Protein AF-A0A9E6BRX4-F1 (afdb_monomer_lite)

Sequence (146 aa):
MVGRIIAWPIAKVREATYVSRVLNPIHQQIVEQLRERSELQTTAFVGVPQRIVESLALAVAKEKGISPPCLYPGDPTELLFWGPHDDLTGLIFSINLEKRCGIRISHEEFLRWCEMRLSVAQLVEECLKRPREEDVAHGITKCPPR

pLDDT: mean 76.51, std 13.9, range [38.19, 91.38]

Structure (mmCIF, N/CA/C/O backbone):
data_AF-A0A9E6BRX4-F1
#
_entry.id   AF-A0A9E6BRX4-F1
#
loop_
_atom_site.group_PDB
_atom_site.id
_atom_site.type_symbol
_atom_site.label_atom_id
_atom_site.label_alt_id
_atom_site.label_comp_id
_atom_site.label_asym_id
_atom_site.label_entity_id
_atom_site.label_seq_id
_atom_site.pdbx_PDB_ins_code
_atom_site.Cartn_x
_atom_site.Cartn_y
_atom_site.Cartn_z
_atom_site.occupancy
_atom_site.B_iso_or_equiv
_atom_site.auth_seq_id
_atom_site.auth_comp_id
_atom_site.auth_asym_id
_atom_site.auth_atom_id
_atom_site.pdbx_PDB_model_num
ATOM 1 N N . MET A 1 1 ? 3.636 1.475 -44.873 1.00 48.22 1 MET A N 1
ATOM 2 C CA . MET A 1 1 ? 3.165 0.274 -44.137 1.00 48.22 1 MET A CA 1
ATOM 3 C C . MET A 1 1 ? 4.305 -0.574 -43.559 1.00 4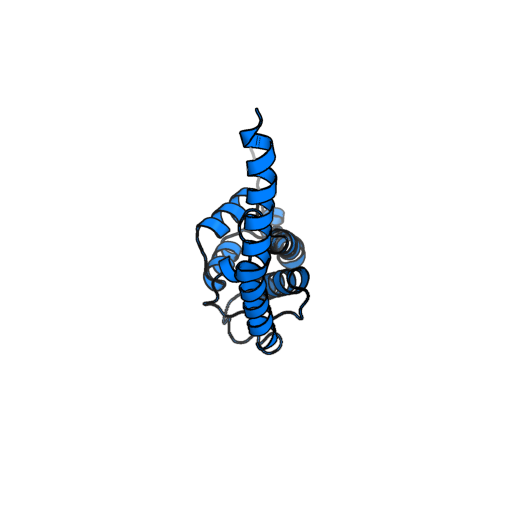8.22 1 MET A C 1
ATOM 5 O O . MET A 1 1 ? 4.180 -1.003 -42.423 1.00 48.22 1 MET A O 1
ATOM 9 N N . VAL A 1 2 ? 5.433 -0.748 -44.262 1.00 51.28 2 VAL A N 1
ATOM 10 C CA . VAL A 1 2 ? 6.565 -1.613 -43.846 1.00 51.28 2 VAL A CA 1
ATOM 11 C C . VAL A 1 2 ? 7.245 -1.188 -42.529 1.00 51.28 2 VAL A C 1
ATOM 13 O O . VAL A 1 2 ? 7.562 -2.033 -41.699 1.00 51.28 2 VAL A O 1
ATOM 16 N N . GLY A 1 3 ? 7.385 0.118 -42.268 1.00 49.84 3 GLY A N 1
ATOM 17 C CA . GLY A 1 3 ? 8.029 0.619 -41.041 1.00 49.84 3 GLY A CA 1
ATOM 18 C C . GLY A 1 3 ? 7.308 0.262 -39.732 1.00 49.84 3 GLY A C 1
ATOM 19 O O . GLY A 1 3 ? 7.952 0.150 -38.695 1.00 49.84 3 GLY A O 1
ATOM 20 N N . ARG A 1 4 ? 5.989 0.012 -39.767 1.00 51.00 4 ARG A N 1
ATOM 21 C CA . ARG A 1 4 ? 5.216 -0.399 -38.578 1.00 51.00 4 ARG A CA 1
ATOM 22 C C . ARG A 1 4 ? 5.429 -1.872 -38.210 1.00 51.00 4 ARG A C 1
ATOM 24 O O . ARG A 1 4 ? 5.362 -2.205 -37.032 1.00 51.00 4 ARG A O 1
ATOM 31 N N . ILE A 1 5 ? 5.732 -2.725 -39.192 1.00 60.31 5 ILE A N 1
ATOM 32 C CA . ILE A 1 5 ? 5.909 -4.175 -38.998 1.00 60.31 5 ILE A CA 1
ATOM 33 C C . ILE A 1 5 ? 7.260 -4.484 -38.338 1.00 60.31 5 ILE A C 1
ATOM 35 O O . ILE A 1 5 ? 7.348 -5.424 -37.562 1.00 60.31 5 ILE A O 1
ATOM 39 N N . ILE A 1 6 ? 8.292 -3.671 -38.590 1.00 60.50 6 ILE A N 1
ATOM 40 C CA . ILE A 1 6 ? 9.630 -3.834 -37.989 1.00 60.50 6 ILE A CA 1
ATOM 41 C C . ILE A 1 6 ? 9.736 -3.085 -36.649 1.00 60.50 6 ILE A C 1
ATOM 43 O O . ILE A 1 6 ? 10.394 -3.551 -35.721 1.00 60.50 6 ILE A O 1
ATOM 47 N N . ALA A 1 7 ? 9.047 -1.949 -36.504 1.00 64.62 7 ALA A N 1
ATOM 48 C CA . ALA A 1 7 ? 9.058 -1.179 -35.260 1.00 64.62 7 ALA A CA 1
ATOM 49 C C . ALA A 1 7 ? 8.396 -1.923 -34.087 1.00 64.62 7 ALA A C 1
ATOM 51 O O . ALA A 1 7 ? 8.890 -1.846 -32.965 1.00 64.62 7 ALA A O 1
ATOM 52 N N . TRP A 1 8 ? 7.312 -2.664 -34.338 1.00 72.12 8 TRP A N 1
ATOM 53 C CA . TRP A 1 8 ? 6.589 -3.413 -33.305 1.00 72.12 8 TRP A CA 1
ATOM 54 C C . TRP A 1 8 ? 7.425 -4.513 -32.613 1.00 72.12 8 TRP A C 1
ATOM 56 O O . TRP A 1 8 ? 7.507 -4.489 -31.384 1.00 72.12 8 TRP A O 1
ATOM 66 N N . PRO A 1 9 ? 8.113 -5.429 -33.326 1.00 74.44 9 PRO A N 1
ATOM 67 C CA . PRO A 1 9 ? 8.955 -6.438 -32.687 1.00 74.44 9 PRO A CA 1
ATOM 68 C C . PRO A 1 9 ? 10.169 -5.824 -31.979 1.00 74.44 9 PRO A C 1
ATOM 70 O O . PRO A 1 9 ? 10.526 -6.277 -30.897 1.00 74.44 9 PRO A O 1
ATOM 73 N N . ILE A 1 10 ? 10.770 -4.751 -32.512 1.00 73.25 10 ILE A N 1
ATOM 74 C CA . ILE A 1 10 ? 11.866 -4.041 -31.827 1.00 73.25 10 ILE A CA 1
ATOM 75 C C . ILE A 1 10 ? 11.370 -3.394 -30.528 1.00 73.25 10 ILE A C 1
ATOM 77 O O . ILE A 1 10 ? 12.046 -3.484 -29.504 1.00 73.25 10 ILE A O 1
ATOM 81 N N . ALA A 1 11 ? 10.191 -2.766 -30.548 1.00 70.81 11 ALA A N 1
ATOM 82 C CA . ALA A 1 11 ? 9.570 -2.211 -29.350 1.00 70.81 11 ALA A CA 1
ATOM 83 C C . ALA A 1 11 ? 9.290 -3.307 -28.312 1.00 70.81 11 ALA A C 1
ATOM 85 O O . ALA A 1 11 ? 9.637 -3.130 -27.149 1.00 70.81 11 ALA A O 1
ATOM 86 N N . LYS A 1 12 ? 8.780 -4.467 -28.743 1.00 79.38 12 LYS A N 1
ATOM 87 C CA . LYS A 1 12 ? 8.539 -5.627 -27.872 1.00 79.38 12 LYS A CA 1
ATOM 88 C C . LYS A 1 12 ? 9.819 -6.200 -27.264 1.00 79.38 12 LYS A C 1
ATOM 90 O O . LYS A 1 12 ? 9.838 -6.512 -26.080 1.00 79.38 12 LYS A O 1
ATOM 95 N N . VAL A 1 13 ? 10.905 -6.299 -28.032 1.00 78.94 13 VAL A N 1
ATOM 96 C CA . VAL A 1 13 ? 12.208 -6.749 -27.510 1.00 78.94 13 VAL A CA 1
ATOM 97 C C . VAL A 1 13 ? 12.785 -5.734 -26.523 1.00 78.94 13 VAL A C 1
ATOM 99 O O . VAL A 1 13 ? 13.314 -6.130 -25.487 1.00 78.94 13 VAL A O 1
ATOM 102 N N . ARG A 1 14 ? 12.669 -4.429 -26.803 1.00 73.44 14 ARG A N 1
ATOM 103 C CA . ARG A 1 14 ? 13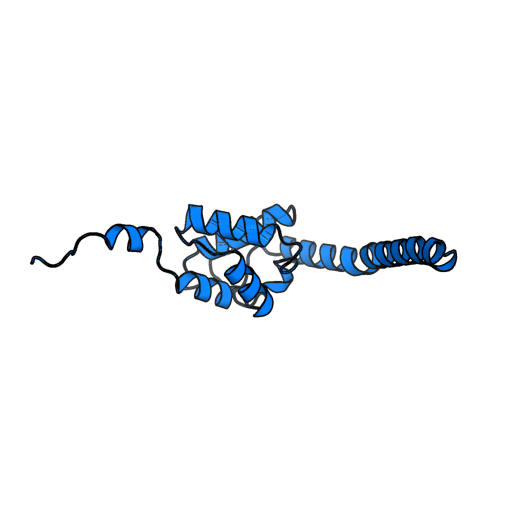.103 -3.368 -25.878 1.00 73.44 14 ARG A CA 1
ATOM 104 C C . ARG A 1 14 ? 12.304 -3.386 -24.581 1.00 73.44 14 ARG A C 1
ATOM 106 O O . ARG A 1 14 ? 12.906 -3.311 -23.518 1.00 73.44 14 ARG A O 1
ATOM 113 N N . GLU A 1 15 ? 10.987 -3.533 -24.677 1.00 74.62 15 GLU A N 1
ATOM 114 C CA . GLU A 1 15 ? 10.079 -3.689 -23.540 1.00 74.62 15 GLU A CA 1
ATOM 115 C C . GLU A 1 15 ? 10.467 -4.914 -22.704 1.00 74.62 15 GLU A C 1
ATOM 117 O O . GLU A 1 15 ? 10.769 -4.773 -21.524 1.00 74.62 15 GLU A O 1
ATOM 122 N N . ALA A 1 16 ? 10.594 -6.092 -23.323 1.00 72.56 16 ALA A N 1
ATOM 123 C CA . ALA A 1 16 ? 11.003 -7.316 -22.636 1.00 72.56 16 ALA A CA 1
ATOM 124 C C . ALA A 1 16 ? 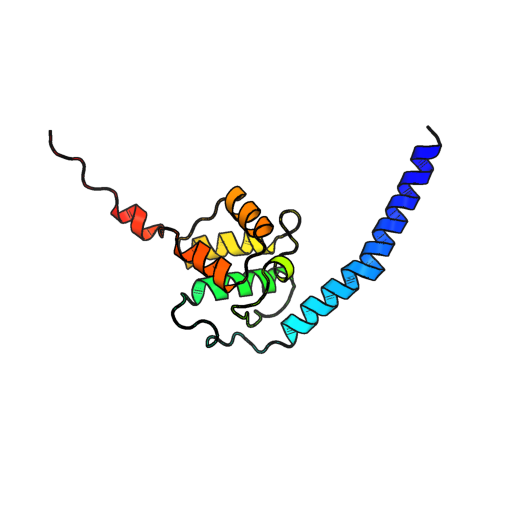12.386 -7.190 -21.974 1.00 72.56 16 ALA A C 1
ATOM 126 O O . ALA A 1 16 ? 12.579 -7.637 -20.847 1.00 72.56 16 ALA A O 1
ATOM 127 N N . THR A 1 17 ? 13.338 -6.536 -22.647 1.00 78.94 17 THR A N 1
ATOM 128 C CA . THR A 1 17 ? 14.682 -6.292 -22.103 1.00 78.94 17 THR A CA 1
ATOM 129 C C . THR A 1 17 ? 14.641 -5.325 -20.921 1.00 78.94 17 THR A C 1
ATOM 131 O O . THR A 1 17 ? 15.355 -5.528 -19.942 1.00 78.94 17 THR A O 1
ATOM 134 N N . TYR A 1 18 ? 13.819 -4.277 -20.990 1.00 73.75 18 TYR A N 1
ATOM 135 C CA . TYR A 1 18 ? 13.634 -3.325 -19.897 1.00 73.75 18 TYR A CA 1
ATOM 136 C C . TYR A 1 18 ? 12.982 -3.997 -18.684 1.00 73.75 18 TYR A C 1
ATOM 138 O O . TYR A 1 18 ? 13.502 -3.889 -17.574 1.00 73.75 18 TYR A O 1
ATOM 146 N N . VAL A 1 19 ? 11.921 -4.778 -18.905 1.00 74.44 19 VAL A N 1
ATOM 147 C CA . VAL A 1 19 ? 11.278 -5.589 -17.863 1.00 74.44 19 VAL A CA 1
ATOM 148 C C . VAL A 1 19 ? 12.306 -6.514 -17.210 1.00 74.44 19 VAL A C 1
ATOM 150 O O . VAL A 1 19 ? 12.479 -6.485 -15.994 1.00 74.44 19 VAL A O 1
ATOM 153 N N . SER A 1 20 ? 13.064 -7.280 -18.001 1.00 79.50 20 SER A N 1
ATOM 154 C CA . SER A 1 20 ? 13.990 -8.271 -17.451 1.00 79.50 20 SER A CA 1
ATOM 155 C C . SER A 1 20 ? 15.209 -7.663 -16.756 1.00 79.50 20 SER A C 1
ATOM 157 O O . SER A 1 20 ? 15.723 -8.258 -15.816 1.00 79.50 20 SER A O 1
ATOM 159 N N . ARG A 1 21 ? 15.728 -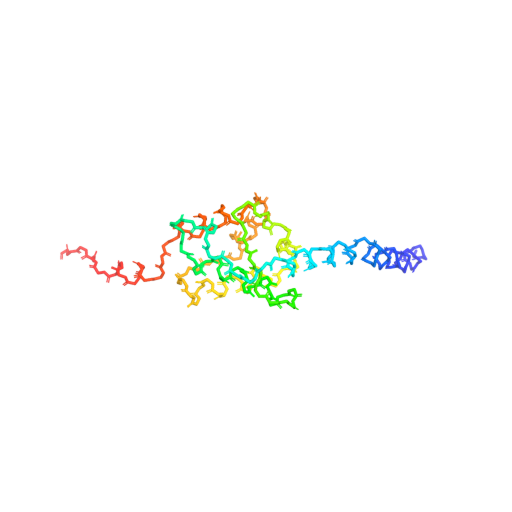6.527 -17.244 1.00 80.12 21 ARG A N 1
ATOM 160 C CA . ARG A 1 21 ? 16.987 -5.937 -16.749 1.00 80.12 21 ARG A CA 1
ATOM 161 C C . ARG A 1 21 ? 16.801 -4.837 -15.716 1.00 80.12 21 ARG A C 1
ATOM 163 O O . ARG A 1 21 ? 17.758 -4.540 -15.012 1.00 80.12 21 ARG A O 1
ATOM 170 N N . VAL A 1 22 ? 15.627 -4.214 -15.655 1.00 80.56 22 VAL A N 1
ATOM 171 C CA . VAL A 1 22 ? 15.368 -3.076 -14.764 1.00 80.56 22 VAL A CA 1
ATOM 172 C C . VAL A 1 22 ? 14.274 -3.423 -13.766 1.00 80.56 22 VAL A C 1
ATOM 174 O O . VAL A 1 22 ? 14.531 -3.413 -12.567 1.00 80.56 22 VAL A O 1
ATOM 177 N N . LEU A 1 23 ? 13.083 -3.794 -14.243 1.00 77.25 23 LEU A N 1
ATOM 178 C CA . LEU A 1 23 ? 11.935 -4.012 -13.357 1.00 77.25 23 LEU A CA 1
ATOM 179 C C . LEU A 1 23 ? 12.076 -5.286 -12.516 1.00 77.25 23 LEU A C 1
ATOM 181 O O . LEU A 1 23 ? 11.860 -5.237 -11.309 1.00 77.25 23 LEU A O 1
AT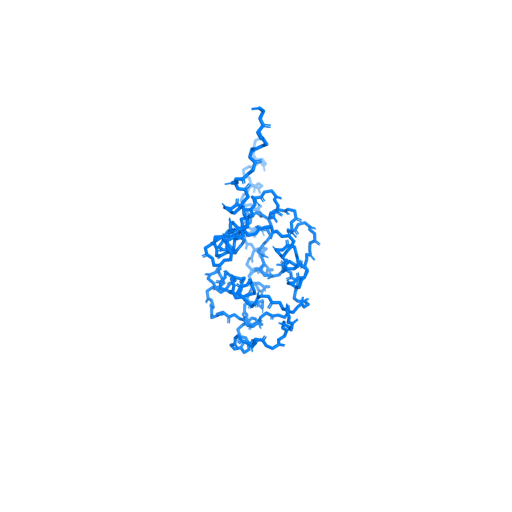OM 185 N N . ASN A 1 24 ? 12.503 -6.403 -13.114 1.00 81.56 24 ASN A N 1
ATOM 186 C CA . ASN A 1 24 ? 12.667 -7.671 -12.396 1.00 81.56 24 ASN A CA 1
ATOM 187 C C . ASN A 1 24 ? 13.692 -7.585 -11.246 1.00 81.56 24 ASN A C 1
ATOM 189 O O . ASN A 1 24 ? 13.372 -8.048 -10.152 1.00 81.56 24 ASN A O 1
ATOM 193 N N . PRO A 1 25 ? 14.887 -6.984 -11.422 1.00 83.56 25 PRO A N 1
ATOM 194 C CA . PRO A 1 25 ? 15.819 -6.794 -10.311 1.00 83.56 25 PRO A CA 1
ATOM 195 C C . PRO A 1 25 ? 15.260 -5.919 -9.189 1.00 83.56 25 PRO A C 1
ATOM 197 O O . PRO A 1 25 ? 15.430 -6.260 -8.023 1.00 83.56 25 PRO A O 1
ATOM 200 N N . ILE A 1 26 ? 14.563 -4.825 -9.521 1.00 81.38 26 ILE A N 1
ATOM 201 C CA . ILE A 1 26 ? 13.936 -3.949 -8.517 1.00 81.38 26 ILE A CA 1
ATOM 202 C C . ILE A 1 26 ? 12.856 -4.717 -7.749 1.00 81.38 26 ILE A C 1
ATOM 204 O O . ILE A 1 26 ? 12.836 -4.686 -6.522 1.00 81.38 26 ILE A O 1
ATOM 208 N N . HIS A 1 27 ? 12.005 -5.467 -8.456 1.00 80.50 27 HIS A N 1
ATOM 209 C CA . HIS A 1 27 ? 11.005 -6.340 -7.844 1.00 80.50 27 HIS A CA 1
ATOM 210 C C . HIS A 1 27 ? 11.650 -7.324 -6.863 1.00 80.50 27 HIS A C 1
ATOM 212 O O . HIS A 1 27 ? 11.212 -7.427 -5.720 1.00 80.50 27 HIS A O 1
ATOM 218 N N . GLN A 1 28 ? 12.711 -8.019 -7.284 1.00 84.44 28 GLN A N 1
ATOM 219 C CA . GLN A 1 28 ? 13.416 -8.971 -6.426 1.00 84.44 28 GLN A CA 1
ATOM 220 C C . GLN A 1 28 ? 14.032 -8.296 -5.200 1.00 84.44 28 GLN A C 1
ATOM 222 O O . GLN A 1 28 ? 13.920 -8.837 -4.107 1.00 84.44 28 GLN A O 1
ATOM 227 N N . GLN A 1 29 ? 14.619 -7.107 -5.353 1.00 84.38 29 GLN A N 1
ATOM 228 C CA . GLN A 1 29 ? 15.164 -6.345 -4.227 1.00 84.38 29 GLN A CA 1
ATOM 229 C C . GLN A 1 29 ? 14.081 -5.948 -3.221 1.00 84.38 29 GLN A C 1
ATOM 231 O O . GLN A 1 29 ? 14.293 -6.104 -2.023 1.00 84.38 29 GLN A O 1
ATOM 236 N N . ILE A 1 30 ? 12.918 -5.481 -3.687 1.00 82.50 30 ILE A N 1
ATOM 237 C CA . ILE A 1 30 ? 11.788 -5.138 -2.811 1.00 82.50 30 ILE A CA 1
ATOM 238 C C . ILE A 1 30 ? 11.303 -6.386 -2.069 1.00 82.50 30 ILE A C 1
ATOM 240 O O . ILE A 1 30 ? 11.119 -6.350 -0.856 1.00 82.50 30 ILE A O 1
ATOM 244 N N . VAL A 1 31 ? 11.119 -7.501 -2.778 1.00 84.00 31 VAL A N 1
ATOM 245 C CA . VAL A 1 31 ? 10.668 -8.760 -2.172 1.00 84.00 31 VAL A CA 1
ATOM 246 C C . VAL A 1 31 ? 11.667 -9.268 -1.135 1.00 84.00 31 VAL A C 1
ATOM 248 O O . VAL A 1 31 ? 11.247 -9.679 -0.057 1.00 84.00 31 VAL A O 1
ATOM 251 N N . GLU A 1 32 ? 12.966 -9.211 -1.420 1.00 86.06 32 GLU A N 1
ATOM 252 C CA . GLU A 1 32 ? 13.995 -9.662 -0.482 1.00 86.06 32 GLU A CA 1
ATOM 253 C C . GLU A 1 32 ? 14.046 -8.768 0.762 1.00 86.06 32 GLU A C 1
ATOM 255 O O . GLU A 1 32 ? 13.978 -9.271 1.880 1.00 86.06 32 GLU A O 1
ATOM 260 N N . GLN A 1 33 ? 14.010 -7.443 0.588 1.00 84.31 33 GLN A N 1
ATOM 261 C CA . GLN A 1 33 ? 13.923 -6.502 1.710 1.00 84.31 33 GLN A CA 1
ATOM 262 C C . GLN A 1 33 ? 12.670 -6.725 2.562 1.00 84.31 33 GLN A C 1
ATOM 264 O O . GLN A 1 33 ? 12.719 -6.566 3.778 1.00 84.31 33 GLN A O 1
ATOM 269 N N . LEU A 1 34 ? 11.537 -7.086 1.952 1.00 83.31 34 LEU A N 1
ATOM 270 C CA . LEU A 1 34 ? 10.315 -7.412 2.687 1.00 83.31 34 LEU A CA 1
ATOM 271 C C . LEU A 1 34 ? 10.410 -8.756 3.419 1.00 83.31 34 LEU A C 1
ATOM 273 O O . LEU A 1 34 ? 9.831 -8.882 4.493 1.00 83.31 34 LEU A O 1
ATOM 277 N N . ARG A 1 35 ? 11.133 -9.742 2.873 1.00 83.44 35 ARG A N 1
ATOM 278 C CA . ARG A 1 35 ? 11.371 -11.048 3.516 1.00 83.44 35 ARG A CA 1
ATOM 279 C C . ARG A 1 35 ? 12.321 -10.966 4.701 1.00 83.44 35 ARG A C 1
ATOM 281 O O . ARG A 1 35 ? 12.145 -11.708 5.659 1.00 83.44 35 ARG A O 1
ATOM 288 N N . GLU A 1 36 ? 13.318 -10.090 4.629 1.00 83.81 36 GLU A N 1
ATOM 289 C CA . GLU A 1 36 ? 14.280 -9.873 5.715 1.00 83.81 36 GLU A CA 1
ATOM 290 C C . GLU A 1 36 ? 13.651 -9.180 6.929 1.00 83.81 36 GLU A C 1
ATOM 292 O O . GLU A 1 36 ? 14.173 -9.265 8.043 1.00 83.81 36 GLU A O 1
ATOM 297 N N . ARG A 1 37 ? 12.511 -8.505 6.742 1.00 77.69 37 ARG A N 1
ATOM 298 C CA . ARG A 1 37 ? 11.743 -7.951 7.856 1.00 77.69 37 ARG A CA 1
ATOM 299 C C . ARG A 1 37 ? 11.170 -9.104 8.674 1.00 77.69 37 ARG A C 1
ATOM 301 O O . ARG A 1 37 ? 10.520 -9.998 8.139 1.00 77.69 37 ARG A O 1
ATOM 308 N N . SER A 1 38 ? 11.410 -9.069 9.982 1.00 65.25 38 SER A N 1
ATOM 309 C CA . SER A 1 38 ? 10.872 -10.047 10.925 1.00 65.25 38 SER A CA 1
ATOM 310 C C . SER A 1 38 ? 9.349 -10.178 10.803 1.00 65.25 38 SER A C 1
ATOM 312 O O . SER A 1 38 ? 8.657 -9.247 10.379 1.00 65.25 38 SER A O 1
ATOM 314 N N . GLU A 1 39 ? 8.821 -11.344 11.188 1.00 63.97 39 GLU A N 1
ATOM 315 C CA . GLU A 1 39 ? 7.377 -11.579 11.231 1.00 63.97 39 GLU A CA 1
ATOM 316 C C . GLU A 1 39 ? 6.677 -10.487 12.054 1.00 63.97 39 GLU A C 1
ATOM 318 O O . GLU A 1 39 ? 7.161 -10.096 13.117 1.00 63.97 39 GLU A O 1
ATOM 323 N N . LEU A 1 40 ? 5.565 -9.987 11.503 1.00 58.44 40 LEU A N 1
ATOM 324 C CA . LEU A 1 40 ? 4.637 -8.970 12.018 1.00 58.44 40 LEU A CA 1
ATOM 325 C C . LEU A 1 40 ? 4.933 -8.484 13.458 1.00 58.44 40 LEU A C 1
ATOM 327 O O . LEU A 1 40 ? 4.340 -8.957 14.427 1.00 58.44 40 LEU A O 1
ATOM 331 N N . GLN A 1 41 ? 5.830 -7.498 13.605 1.00 57.72 41 GLN A N 1
ATOM 332 C CA . GLN A 1 41 ? 6.048 -6.829 14.888 1.00 57.72 41 GLN A CA 1
ATOM 333 C C . GLN A 1 41 ? 5.067 -5.674 15.049 1.00 57.72 41 GLN A C 1
ATOM 335 O O . GLN A 1 41 ? 5.133 -4.626 14.415 1.00 57.72 41 GLN A O 1
ATOM 340 N N . THR A 1 42 ? 4.134 -5.895 15.956 1.00 53.53 42 THR A N 1
ATOM 341 C CA . THR A 1 42 ? 2.961 -5.072 16.230 1.00 53.53 42 THR A CA 1
ATOM 342 C C . THR A 1 42 ? 3.250 -3.703 16.850 1.00 53.53 42 THR A C 1
ATOM 344 O O . THR A 1 42 ? 2.368 -2.856 16.962 1.00 53.53 42 THR A O 1
ATOM 347 N N . THR A 1 43 ? 4.479 -3.487 17.308 1.00 57.09 43 THR A N 1
ATOM 348 C CA . THR A 1 43 ? 4.840 -2.391 18.214 1.00 57.09 43 THR A CA 1
ATOM 349 C C . THR A 1 43 ? 5.049 -1.052 17.511 1.00 57.09 43 THR A C 1
ATOM 351 O O . THR A 1 43 ? 5.083 -0.022 18.181 1.00 57.09 43 THR A O 1
ATOM 354 N N . ALA A 1 44 ? 5.153 -1.031 16.178 1.00 65.00 44 ALA A N 1
ATOM 355 C CA . ALA A 1 44 ? 5.431 0.190 15.421 1.00 65.00 44 ALA A CA 1
ATOM 356 C C . ALA A 1 44 ? 4.223 1.145 15.296 1.00 65.00 44 ALA A C 1
ATOM 358 O O . ALA A 1 44 ? 4.403 2.316 14.974 1.00 65.00 44 ALA A O 1
ATOM 359 N N . PHE A 1 45 ? 3.002 0.674 15.570 1.00 68.00 45 PHE A N 1
ATOM 360 C CA . PHE A 1 45 ? 1.753 1.428 15.406 1.00 68.00 45 PHE A CA 1
ATOM 361 C C . PHE A 1 45 ? 1.031 1.613 16.750 1.00 68.00 45 PHE A C 1
ATOM 363 O O . PHE A 1 45 ? 0.043 0.943 17.050 1.00 68.00 45 PHE A O 1
ATOM 370 N N . VAL A 1 46 ? 1.522 2.529 17.588 1.00 66.38 46 VAL A N 1
ATOM 371 C CA . VAL A 1 46 ? 0.899 2.839 18.887 1.00 66.38 46 VAL A CA 1
ATOM 372 C C . VAL A 1 46 ? -0.407 3.618 18.674 1.00 66.38 46 VAL A C 1
ATOM 374 O O . VAL A 1 46 ? -0.402 4.681 18.064 1.00 66.38 46 VAL A O 1
ATOM 377 N N . GLY A 1 47 ? -1.530 3.102 19.187 1.00 63.03 47 GLY A N 1
ATOM 378 C CA . GLY A 1 47 ? -2.837 3.784 19.142 1.00 63.03 47 GLY A CA 1
ATOM 379 C C . GLY A 1 47 ? -3.621 3.644 17.829 1.00 63.03 47 GLY A C 1
ATOM 380 O O . GLY A 1 47 ? -4.697 4.220 17.693 1.00 63.03 47 GLY A O 1
ATOM 381 N N . VAL A 1 48 ? -3.122 2.855 16.877 1.00 67.19 48 VAL A N 1
ATOM 382 C CA . VAL A 1 48 ? -3.763 2.585 15.582 1.00 67.19 48 VAL A CA 1
ATOM 383 C C . VAL A 1 48 ? -4.454 1.216 15.603 1.00 67.19 48 VAL A C 1
ATOM 385 O O . VAL A 1 48 ? -3.896 0.269 16.162 1.00 67.19 48 VAL A O 1
ATOM 388 N N . PRO A 1 49 ? -5.627 1.037 14.956 1.00 70.56 49 PRO A N 1
ATOM 389 C CA . PRO A 1 49 ? -6.217 -0.284 14.785 1.00 70.56 49 PRO A CA 1
ATOM 390 C C . PRO A 1 49 ? -5.303 -1.188 13.961 1.00 70.56 49 PRO A C 1
ATOM 392 O O . PRO A 1 49 ? -5.241 -1.117 12.733 1.00 70.56 49 PRO A O 1
ATOM 395 N N . GLN A 1 50 ? -4.638 -2.093 14.664 1.00 80.69 50 GLN A N 1
ATOM 396 C CA . GLN A 1 50 ? -3.708 -3.079 14.128 1.00 80.69 50 GLN A CA 1
ATOM 397 C C . GLN A 1 50 ? -4.284 -3.880 12.946 1.00 80.69 50 GLN A C 1
ATOM 399 O O . GLN A 1 50 ? -3.570 -4.204 12.002 1.00 80.69 50 GLN A O 1
ATOM 404 N N . ARG A 1 51 ? -5.603 -4.104 12.938 1.00 85.12 51 ARG A N 1
ATOM 405 C CA . ARG A 1 51 ? -6.323 -4.817 11.871 1.00 85.12 51 ARG A CA 1
ATOM 406 C C . ARG A 1 51 ? -6.188 -4.174 10.485 1.00 85.12 51 ARG A C 1
ATOM 408 O O . ARG A 1 51 ? -6.223 -4.894 9.488 1.00 85.12 51 ARG A O 1
ATOM 415 N N . ILE A 1 52 ? -6.039 -2.848 10.399 1.00 88.62 52 ILE A N 1
ATOM 416 C CA . ILE A 1 52 ? -5.844 -2.143 9.118 1.00 88.62 52 ILE A CA 1
ATOM 417 C C . ILE A 1 52 ? -4.452 -2.469 8.569 1.00 88.62 52 ILE A C 1
ATOM 419 O O . ILE A 1 52 ? -4.321 -2.888 7.421 1.00 88.62 52 ILE A O 1
ATOM 423 N N . VAL A 1 53 ? -3.427 -2.358 9.418 1.00 89.19 53 VAL A N 1
ATOM 424 C CA . VAL A 1 53 ? -2.033 -2.659 9.060 1.00 89.19 53 VAL A CA 1
ATOM 425 C C . VAL A 1 53 ? -1.871 -4.135 8.693 1.00 89.19 53 VAL A C 1
ATOM 427 O O . VAL A 1 53 ? -1.263 -4.455 7.677 1.00 89.19 53 VAL A O 1
ATOM 430 N N . GLU A 1 54 ? -2.487 -5.040 9.453 1.00 89.12 54 GLU A N 1
ATOM 431 C CA . GLU A 1 54 ? -2.520 -6.472 9.134 1.00 89.12 54 GLU A CA 1
ATOM 432 C C . GLU A 1 54 ? -3.201 -6.754 7.793 1.00 89.12 54 GLU A C 1
ATOM 434 O O . GLU A 1 54 ? -2.732 -7.591 7.023 1.00 89.12 54 GLU A O 1
ATOM 439 N N . SER A 1 55 ? -4.300 -6.057 7.491 1.00 90.31 55 SER A N 1
ATOM 440 C CA . SER A 1 55 ? -5.007 -6.211 6.215 1.00 90.31 55 SER A CA 1
ATOM 441 C C . SER A 1 55 ? -4.125 -5.817 5.032 1.00 90.31 55 SER A C 1
ATOM 443 O O . SER A 1 55 ? -4.170 -6.492 4.000 1.00 90.31 55 SER A O 1
ATOM 445 N N . LEU A 1 56 ? -3.307 -4.772 5.197 1.00 89.94 56 LEU A N 1
ATOM 446 C CA . LEU A 1 56 ? -2.329 -4.334 4.203 1.00 89.94 56 LEU A CA 1
ATOM 447 C C . LEU A 1 56 ? -1.169 -5.327 4.080 1.00 89.94 56 LEU A C 1
ATOM 449 O O . LEU A 1 56 ? -0.857 -5.760 2.975 1.00 89.94 56 LEU A O 1
ATOM 453 N N . ALA A 1 57 ? -0.581 -5.756 5.200 1.00 89.81 57 ALA A N 1
ATOM 454 C CA . ALA A 1 57 ? 0.509 -6.732 5.212 1.00 89.81 57 ALA A CA 1
ATOM 455 C C . ALA A 1 57 ? 0.100 -8.055 4.543 1.00 89.81 57 ALA A C 1
ATOM 457 O O . ALA A 1 57 ? 0.862 -8.623 3.764 1.00 89.81 57 ALA A O 1
ATOM 458 N N . LEU A 1 58 ? -1.130 -8.519 4.784 1.00 90.00 58 LEU A N 1
ATOM 459 C CA . LEU A 1 58 ? -1.686 -9.708 4.135 1.00 90.00 58 LEU A CA 1
ATOM 460 C C . LEU A 1 58 ? -1.907 -9.520 2.635 1.00 90.00 58 LEU A C 1
ATOM 462 O O . LEU A 1 58 ? -1.714 -10.467 1.872 1.00 90.00 58 LEU A O 1
ATOM 466 N N . ALA A 1 59 ? -2.328 -8.329 2.210 1.00 90.00 59 ALA A N 1
ATOM 467 C CA . ALA A 1 59 ? -2.492 -8.022 0.797 1.00 90.00 59 ALA A CA 1
ATOM 468 C C . ALA A 1 59 ? -1.141 -8.056 0.069 1.00 90.00 59 ALA A C 1
ATOM 470 O O . ALA A 1 59 ? -1.006 -8.779 -0.919 1.00 90.00 59 ALA A O 1
ATOM 471 N N . VAL A 1 60 ? -0.134 -7.381 0.637 1.00 89.00 60 VAL A N 1
ATOM 472 C CA . VAL A 1 60 ? 1.243 -7.367 0.123 1.00 89.00 60 VAL A CA 1
ATOM 473 C C . VAL A 1 60 ? 1.797 -8.787 0.059 1.00 89.00 60 VAL A C 1
ATOM 475 O O . VAL A 1 60 ? 2.271 -9.220 -0.984 1.00 89.00 60 VAL A O 1
ATOM 478 N N . ALA A 1 61 ? 1.683 -9.558 1.141 1.00 88.44 61 ALA A N 1
ATOM 479 C CA . ALA A 1 61 ? 2.149 -10.942 1.178 1.00 88.44 61 ALA A CA 1
ATOM 480 C C . ALA A 1 61 ? 1.523 -11.820 0.095 1.00 88.44 61 ALA A C 1
ATOM 482 O O . ALA A 1 61 ? 2.226 -12.566 -0.588 1.00 88.44 61 ALA A O 1
ATOM 483 N N . LYS A 1 62 ? 0.203 -11.713 -0.082 1.00 88.38 62 LYS A N 1
ATOM 484 C CA . LYS A 1 62 ? -0.530 -12.524 -1.052 1.00 88.38 62 LYS A CA 1
ATOM 485 C C . LYS A 1 62 ? -0.105 -12.223 -2.483 1.00 88.38 62 LYS A C 1
ATOM 487 O O . LYS A 1 62 ? 0.044 -13.151 -3.270 1.00 88.38 62 LYS A O 1
ATOM 492 N N . GLU A 1 63 ? 0.075 -10.954 -2.820 1.00 86.56 63 GLU A N 1
ATOM 493 C CA . GLU A 1 63 ? 0.506 -10.575 -4.160 1.00 86.56 63 GLU A CA 1
ATOM 494 C C . GLU A 1 63 ? 1.981 -10.907 -4.406 1.00 86.56 63 GLU A C 1
ATOM 496 O O . GLU A 1 63 ? 2.333 -11.449 -5.450 1.00 86.56 63 GLU A O 1
ATOM 501 N N . LYS A 1 64 ? 2.849 -10.604 -3.438 1.00 84.38 64 LYS A N 1
ATOM 502 C CA . LYS A 1 64 ? 4.300 -10.782 -3.563 1.00 84.38 64 LYS A CA 1
ATOM 503 C C . LYS A 1 64 ? 4.748 -12.237 -3.337 1.00 84.38 64 LYS A C 1
ATOM 505 O O . LYS A 1 64 ? 5.921 -12.547 -3.529 1.00 84.38 64 LYS A O 1
ATOM 510 N N . GLY A 1 65 ? 3.844 -13.133 -2.929 1.00 84.75 65 GLY A N 1
ATOM 511 C CA . GLY A 1 65 ? 4.139 -14.549 -2.682 1.00 84.75 65 GLY A CA 1
ATOM 512 C C . GLY A 1 65 ? 5.080 -14.774 -1.495 1.00 84.75 65 GLY A C 1
ATOM 513 O O . GLY A 1 65 ? 5.983 -15.609 -1.569 1.00 84.75 65 GLY A O 1
ATOM 514 N N . ILE A 1 66 ? 4.905 -14.000 -0.421 1.00 86.06 66 ILE A N 1
ATOM 515 C CA . ILE A 1 66 ? 5.741 -14.040 0.789 1.00 86.06 66 ILE A CA 1
ATOM 516 C C . ILE A 1 66 ? 4.890 -14.161 2.055 1.00 86.06 66 ILE A C 1
ATOM 518 O O . ILE A 1 66 ? 3.672 -13.998 2.010 1.00 86.06 66 ILE A O 1
ATOM 522 N N . SER A 1 67 ? 5.526 -14.435 3.195 1.00 86.94 67 SER A N 1
ATOM 523 C CA . SER A 1 67 ? 4.876 -14.311 4.504 1.00 86.94 67 SER A CA 1
ATOM 524 C C . SER A 1 67 ? 4.526 -12.844 4.801 1.00 86.94 67 SER A C 1
ATOM 526 O O . SER A 1 67 ? 5.256 -11.963 4.348 1.00 86.94 67 SER A O 1
ATOM 528 N N . PRO A 1 68 ? 3.445 -12.558 5.557 1.00 87.94 68 PRO A N 1
ATOM 529 C CA . PRO A 1 68 ? 3.069 -11.198 5.961 1.00 87.94 68 PRO A CA 1
ATOM 530 C C . PRO A 1 68 ? 4.244 -10.422 6.570 1.00 87.94 68 PRO A C 1
ATOM 532 O O . PRO A 1 68 ? 4.677 -10.763 7.675 1.00 87.94 68 PRO A O 1
ATOM 535 N N . PRO A 1 69 ? 4.768 -9.395 5.872 1.00 86.31 69 PRO A N 1
ATOM 536 C CA . PRO A 1 69 ? 5.922 -8.657 6.357 1.00 86.31 69 PRO A CA 1
ATOM 537 C C 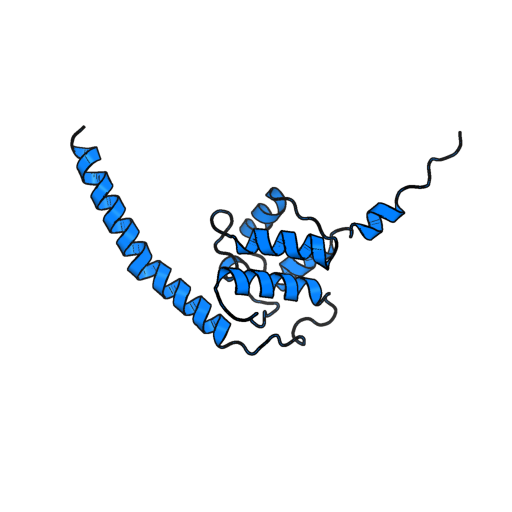. PRO A 1 69 ? 5.511 -7.696 7.474 1.00 86.31 69 PRO A C 1
ATOM 539 O O . PRO A 1 69 ? 4.376 -7.212 7.522 1.00 86.31 69 PRO A O 1
ATOM 542 N N . CYS A 1 70 ? 6.458 -7.358 8.348 1.00 86.25 70 CYS A N 1
ATOM 543 C CA . CYS A 1 70 ? 6.299 -6.211 9.230 1.00 86.25 70 CYS A CA 1
ATOM 544 C C . CYS A 1 70 ? 6.314 -4.915 8.399 1.00 86.25 70 CYS A C 1
ATOM 546 O O . CYS A 1 70 ? 7.262 -4.641 7.657 1.00 86.25 70 CYS A O 1
ATOM 548 N N . LEU A 1 71 ? 5.252 -4.118 8.517 1.00 87.00 71 LEU A N 1
ATOM 549 C CA . LEU A 1 71 ? 5.163 -2.794 7.903 1.00 87.00 71 LEU A CA 1
ATOM 550 C C . LEU A 1 71 ? 5.510 -1.730 8.942 1.00 87.00 71 LEU A C 1
ATOM 552 O O . LEU A 1 71 ? 5.142 -1.855 10.110 1.00 87.00 71 LEU A O 1
ATOM 556 N N . TYR A 1 72 ? 6.190 -0.675 8.512 1.00 86.50 72 TYR A N 1
ATOM 557 C CA . TYR A 1 72 ? 6.552 0.469 9.338 1.00 86.50 72 TYR A CA 1
ATOM 558 C C . TYR A 1 72 ? 5.708 1.697 8.965 1.00 86.50 72 TYR A C 1
ATOM 560 O O . TYR A 1 72 ? 5.374 1.882 7.795 1.00 86.50 72 TYR A O 1
ATOM 568 N N . PRO A 1 73 ? 5.404 2.595 9.922 1.00 87.62 73 PRO A N 1
ATOM 569 C CA . PRO A 1 73 ? 4.631 3.818 9.678 1.00 87.62 73 PRO A CA 1
ATOM 570 C C . PRO A 1 73 ? 5.143 4.681 8.517 1.00 87.62 73 PRO A C 1
ATOM 572 O O . PRO A 1 73 ? 4.348 5.288 7.799 1.00 87.62 73 PRO A O 1
ATOM 575 N N . GLY A 1 74 ? 6.465 4.735 8.339 1.00 87.12 74 GLY A N 1
ATOM 576 C CA . GLY A 1 74 ? 7.129 5.522 7.302 1.00 87.12 74 GLY A CA 1
ATOM 577 C C . GLY A 1 74 ? 7.278 4.820 5.953 1.00 87.12 74 GLY A C 1
ATOM 578 O O . GLY A 1 74 ? 7.807 5.439 5.034 1.00 87.12 74 GLY A O 1
ATOM 579 N N . ASP A 1 75 ? 6.848 3.561 5.815 1.00 87.00 75 ASP A N 1
ATOM 580 C CA . ASP A 1 75 ? 6.962 2.860 4.537 1.00 87.00 75 ASP A CA 1
ATOM 581 C C . ASP A 1 75 ? 6.130 3.580 3.462 1.00 87.00 75 ASP A C 1
ATOM 583 O O . ASP A 1 75 ? 4.954 3.883 3.699 1.00 87.00 75 ASP A O 1
ATOM 587 N N . PRO A 1 76 ? 6.703 3.852 2.279 1.00 87.25 76 PRO A N 1
ATOM 588 C CA . PRO A 1 76 ? 5.971 4.447 1.173 1.00 87.25 76 PRO A CA 1
ATOM 589 C C . PRO A 1 76 ? 5.039 3.407 0.545 1.00 87.25 76 PRO A C 1
ATOM 591 O O . PRO A 1 76 ? 5.466 2.335 0.110 1.00 87.25 76 PRO A O 1
ATOM 594 N N . THR A 1 77 ? 3.752 3.732 0.458 1.00 86.19 77 THR A N 1
ATOM 595 C CA . THR A 1 77 ? 2.748 2.806 -0.085 1.00 86.19 77 THR A CA 1
ATOM 596 C C . THR A 1 77 ? 2.966 2.493 -1.564 1.00 86.19 77 THR A C 1
ATOM 598 O O . THR A 1 77 ? 2.686 1.380 -1.991 1.00 86.19 77 THR A O 1
ATOM 601 N N . GLU A 1 78 ? 3.555 3.413 -2.330 1.00 80.12 78 GLU A N 1
ATOM 602 C CA . GLU A 1 78 ? 3.910 3.220 -3.746 1.00 80.12 78 GLU A CA 1
ATOM 603 C C . GLU A 1 78 ? 4.964 2.129 -4.000 1.00 80.12 78 GLU A C 1
ATOM 605 O O . GLU A 1 78 ? 5.133 1.714 -5.140 1.00 80.12 78 GLU A O 1
ATOM 610 N N . LEU A 1 79 ? 5.682 1.671 -2.967 1.00 78.12 79 LEU A N 1
ATOM 611 C CA . LEU A 1 79 ? 6.594 0.523 -3.071 1.00 78.12 79 LEU A CA 1
ATOM 612 C C . LEU A 1 79 ? 5.938 -0.790 -2.623 1.00 78.12 79 LEU A C 1
ATOM 614 O O . LEU A 1 79 ? 6.444 -1.874 -2.915 1.00 78.12 79 LEU A O 1
ATOM 618 N N . LEU A 1 80 ? 4.821 -0.701 -1.898 1.00 81.62 80 LEU A N 1
ATOM 619 C CA . LEU A 1 80 ? 4.024 -1.849 -1.466 1.00 81.62 80 LEU A CA 1
ATOM 620 C C . LEU A 1 80 ? 2.997 -2.227 -2.540 1.00 81.62 80 LEU A C 1
ATOM 622 O O . LEU A 1 80 ? 2.807 -3.412 -2.822 1.00 81.62 80 LEU A O 1
ATOM 626 N N . PHE A 1 81 ? 2.401 -1.213 -3.162 1.00 80.00 81 PHE A N 1
ATOM 627 C CA . PHE A 1 81 ? 1.523 -1.303 -4.321 1.00 80.00 81 PHE A CA 1
ATOM 628 C C . PHE A 1 81 ? 2.346 -1.256 -5.614 1.00 80.00 81 PHE A C 1
ATOM 630 O O . PHE A 1 81 ? 3.314 -0.509 -5.697 1.00 80.00 81 PHE A O 1
ATOM 637 N N . TRP A 1 82 ? 1.952 -1.981 -6.662 1.00 68.88 82 TRP A N 1
ATOM 638 C CA . TRP A 1 82 ? 2.570 -1.820 -7.994 1.00 68.88 82 TRP A CA 1
ATOM 639 C C . TRP A 1 82 ? 2.101 -0.559 -8.741 1.00 68.88 82 TRP A C 1
ATOM 641 O O . TRP A 1 82 ? 2.555 -0.283 -9.852 1.00 68.88 82 TRP A O 1
ATOM 651 N N . GLY A 1 83 ? 1.214 0.229 -8.127 1.00 64.44 83 GLY A N 1
ATOM 652 C CA . GLY A 1 83 ? 0.636 1.450 -8.683 1.00 64.44 83 GLY A CA 1
ATOM 653 C C . GLY A 1 83 ? -0.829 1.282 -9.113 1.00 64.44 83 GLY A C 1
ATOM 654 O O . GLY A 1 83 ? -1.372 0.185 -9.096 1.00 64.44 83 GLY A O 1
ATOM 655 N N . PRO A 1 84 ? -1.502 2.363 -9.536 1.00 58.50 84 PRO A N 1
ATOM 656 C CA . PRO A 1 84 ? -2.959 2.391 -9.725 1.00 58.50 84 PRO A CA 1
ATOM 657 C C . PRO A 1 84 ? -3.507 1.431 -10.798 1.00 58.50 84 PRO A C 1
ATOM 659 O O . PRO A 1 84 ? -4.716 1.218 -10.870 1.00 58.50 84 PRO A O 1
ATOM 662 N N . HIS A 1 85 ? -2.646 0.875 -11.653 1.00 57.41 85 HIS A N 1
ATOM 663 C CA . HIS A 1 85 ? -3.049 0.134 -12.851 1.00 57.41 85 HIS A CA 1
ATOM 664 C C . HIS A 1 85 ? -2.630 -1.341 -12.870 1.00 57.41 85 HIS A C 1
ATOM 666 O O . HIS A 1 85 ? -3.040 -2.042 -13.791 1.00 57.41 85 HIS A O 1
ATOM 672 N N . ASP A 1 86 ? -1.856 -1.816 -11.889 1.00 62.28 86 ASP A N 1
ATOM 673 C CA . ASP A 1 86 ? -1.314 -3.189 -11.892 1.00 62.28 86 ASP A CA 1
ATOM 674 C C . ASP A 1 86 ? -1.350 -3.858 -10.507 1.00 62.28 86 ASP A C 1
ATOM 676 O O . ASP A 1 86 ? -0.585 -4.772 -10.211 1.00 62.28 86 ASP A O 1
ATOM 680 N N . ASP A 1 87 ? -2.223 -3.374 -9.619 1.00 63.84 87 ASP A N 1
ATOM 681 C CA . ASP A 1 87 ? -2.129 -3.685 -8.196 1.00 63.84 87 ASP A CA 1
ATOM 682 C C . ASP A 1 87 ? -3.280 -4.569 -7.705 1.00 63.84 87 ASP A C 1
ATOM 684 O O . ASP A 1 87 ? -4.372 -4.118 -7.343 1.00 63.84 87 ASP A O 1
ATOM 688 N N . LEU A 1 88 ? -3.004 -5.876 -7.667 1.00 79.31 88 LEU A N 1
ATOM 689 C CA . LEU A 1 88 ? -3.833 -6.840 -6.949 1.00 79.31 88 LEU A CA 1
ATOM 690 C C . LEU A 1 88 ? -3.798 -6.551 -5.445 1.00 79.31 88 LEU A C 1
ATOM 692 O O . LEU A 1 88 ? -4.794 -6.817 -4.766 1.00 79.31 88 LEU A O 1
ATOM 696 N N . THR A 1 89 ? -2.698 -5.988 -4.923 1.00 84.81 89 THR A N 1
ATOM 697 C CA . THR A 1 89 ? -2.591 -5.615 -3.505 1.00 84.81 89 THR A CA 1
ATOM 698 C C . THR A 1 89 ? -3.698 -4.648 -3.098 1.00 84.81 89 THR A C 1
ATOM 700 O O . THR A 1 89 ? -4.399 -4.937 -2.131 1.00 84.81 89 THR A O 1
ATOM 703 N N . GLY A 1 90 ? -3.932 -3.566 -3.841 1.00 82.31 90 GLY A N 1
ATOM 704 C CA . GLY A 1 90 ? -5.017 -2.619 -3.588 1.00 82.31 90 GLY A CA 1
ATOM 705 C C . GLY A 1 90 ? -6.391 -3.268 -3.478 1.00 82.31 90 GLY A C 1
ATOM 706 O O . GLY A 1 90 ? -7.103 -3.075 -2.493 1.00 82.31 90 GLY A O 1
ATOM 707 N N . LEU A 1 91 ? -6.736 -4.126 -4.442 1.00 84.38 91 LEU A N 1
ATOM 708 C CA . LEU A 1 91 ? -8.002 -4.861 -4.436 1.00 84.38 91 LEU A CA 1
ATOM 709 C C . LEU A 1 91 ? -8.116 -5.806 -3.229 1.00 84.38 91 LEU A C 1
ATOM 711 O O . LEU A 1 91 ? -9.145 -5.835 -2.550 1.00 84.38 91 LEU A O 1
ATOM 715 N N . ILE A 1 92 ? -7.069 -6.588 -2.951 1.00 88.88 92 ILE A N 1
ATOM 716 C CA . ILE A 1 92 ? -7.042 -7.513 -1.810 1.00 88.88 92 ILE A CA 1
ATOM 717 C C . ILE A 1 92 ? -7.158 -6.730 -0.498 1.00 88.88 92 ILE A C 1
ATOM 719 O O . ILE A 1 92 ? -7.872 -7.157 0.411 1.00 88.88 92 ILE A O 1
ATOM 723 N N . PHE A 1 93 ? -6.493 -5.579 -0.410 1.00 89.75 93 PHE A N 1
ATOM 724 C CA . PHE A 1 93 ? -6.542 -4.692 0.740 1.00 89.75 93 PHE A CA 1
ATOM 725 C C . PHE A 1 93 ? -7.952 -4.142 0.966 1.00 89.75 93 PHE A C 1
ATOM 727 O O . PHE A 1 93 ? -8.466 -4.286 2.073 1.00 89.75 93 PHE A O 1
ATOM 734 N N . SER A 1 94 ? -8.621 -3.615 -0.067 1.00 88.06 94 SER A N 1
ATOM 735 C CA . SER A 1 94 ? -10.005 -3.130 0.035 1.00 88.06 94 SER A CA 1
ATOM 736 C C . SER A 1 94 ? -10.971 -4.227 0.491 1.00 88.06 94 SER A C 1
ATOM 738 O O . SER A 1 94 ? -11.772 -4.001 1.395 1.00 88.06 94 SER A O 1
ATOM 740 N N . ILE A 1 95 ? -10.850 -5.440 -0.061 1.00 88.38 95 ILE A N 1
ATOM 741 C CA . ILE A 1 95 ? -11.671 -6.592 0.349 1.00 88.38 95 ILE A CA 1
ATOM 742 C C . ILE A 1 95 ? -11.401 -6.972 1.811 1.00 88.38 95 ILE A C 1
ATOM 744 O O . ILE A 1 95 ? -12.327 -7.297 2.556 1.00 88.38 95 ILE A O 1
ATOM 748 N N . ASN A 1 96 ? -10.134 -6.972 2.233 1.00 89.62 96 ASN A N 1
ATOM 749 C CA . ASN A 1 96 ? -9.771 -7.280 3.613 1.00 89.62 96 ASN A CA 1
ATOM 750 C C . ASN A 1 96 ? -10.290 -6.209 4.580 1.00 89.62 96 ASN A C 1
ATOM 752 O O . ASN A 1 96 ? -10.775 -6.567 5.651 1.00 89.62 96 ASN A O 1
ATOM 756 N N . LEU A 1 97 ? -10.233 -4.930 4.204 1.00 89.56 97 LEU A N 1
ATOM 757 C CA . LEU A 1 97 ? -10.749 -3.827 5.011 1.00 89.56 97 LEU A CA 1
ATOM 758 C C . LEU A 1 97 ? -12.261 -3.884 5.194 1.00 89.56 97 LEU A C 1
ATOM 760 O O . LEU A 1 97 ? -12.735 -3.731 6.319 1.00 89.56 97 LEU A O 1
ATOM 764 N N . GLU A 1 98 ? -13.011 -4.172 4.135 1.00 89.75 98 GLU A N 1
ATOM 765 C CA . GLU A 1 98 ? -14.460 -4.340 4.229 1.00 89.75 98 GLU A CA 1
ATOM 766 C C . GLU A 1 98 ? -14.790 -5.513 5.165 1.00 89.75 98 GLU A C 1
ATOM 768 O O . GLU A 1 98 ? -15.498 -5.349 6.155 1.00 89.75 98 GLU A O 1
ATOM 773 N N . LYS A 1 99 ? -14.160 -6.678 4.955 1.00 87.19 99 LYS A N 1
ATOM 774 C CA . LYS A 1 99 ? -14.435 -7.893 5.742 1.00 87.19 99 LYS A CA 1
ATOM 775 C C . LYS A 1 99 ? -13.992 -7.829 7.203 1.00 87.19 99 LYS A C 1
ATOM 777 O O . LYS A 1 99 ? -14.604 -8.480 8.044 1.00 87.19 99 LYS A O 1
ATOM 782 N N . ARG A 1 100 ? -12.879 -7.155 7.507 1.00 87.38 100 ARG A N 1
ATOM 783 C CA . ARG A 1 100 ? -12.244 -7.189 8.842 1.00 87.38 100 ARG A CA 1
ATOM 784 C C . ARG A 1 100 ? -12.490 -5.932 9.665 1.00 87.38 100 ARG A C 1
ATOM 786 O O . ARG A 1 100 ? -12.385 -5.990 10.893 1.00 87.38 100 ARG A O 1
ATOM 793 N N . CYS A 1 101 ? -12.766 -4.818 8.993 1.00 85.06 101 CYS A N 1
ATOM 794 C CA . CYS A 1 101 ? -12.895 -3.503 9.609 1.00 85.06 101 CYS A CA 1
ATOM 795 C C . CYS A 1 101 ? -14.235 -2.820 9.296 1.00 85.06 101 CYS A C 1
ATOM 797 O O . CYS A 1 101 ? -14.496 -1.775 9.888 1.00 85.06 101 CYS A O 1
ATOM 799 N N . GLY A 1 102 ? -15.063 -3.359 8.389 1.00 85.38 102 GLY A N 1
ATOM 800 C CA . GLY A 1 102 ? -16.302 -2.705 7.950 1.00 85.38 102 GLY A CA 1
ATOM 801 C C . GLY A 1 102 ? -16.046 -1.375 7.238 1.00 85.38 102 GLY A C 1
ATOM 802 O O . GLY A 1 102 ? -16.894 -0.487 7.273 1.00 85.38 102 GLY A O 1
ATOM 803 N N . ILE A 1 103 ? -14.846 -1.199 6.668 1.00 87.38 103 ILE A N 1
ATOM 804 C CA . ILE A 1 103 ? -14.439 0.017 5.957 1.00 87.38 103 ILE A CA 1
ATOM 805 C C . ILE A 1 103 ? -14.486 -0.284 4.468 1.00 87.38 103 ILE A C 1
ATOM 807 O O . ILE A 1 103 ? -13.682 -1.065 3.957 1.00 87.38 103 ILE A O 1
ATOM 811 N N . ARG A 1 104 ? -15.409 0.369 3.767 1.00 89.31 104 ARG A N 1
ATOM 812 C CA . ARG A 1 104 ? -15.530 0.263 2.317 1.00 89.31 104 ARG A CA 1
ATOM 813 C C . ARG A 1 104 ? -14.796 1.414 1.642 1.00 89.31 104 ARG A C 1
ATOM 815 O O . ARG A 1 104 ? -14.987 2.572 2.004 1.00 89.31 104 ARG A O 1
ATOM 822 N N . ILE A 1 105 ? -13.974 1.083 0.651 1.00 84.19 105 ILE A N 1
ATOM 823 C CA . ILE A 1 105 ? -13.230 2.052 -0.160 1.00 84.19 105 ILE A CA 1
ATOM 824 C C . ILE A 1 105 ? -13.680 1.893 -1.605 1.00 84.19 105 ILE A C 1
ATOM 826 O O . ILE A 1 105 ? -13.710 0.776 -2.127 1.00 84.19 105 ILE A O 1
ATOM 830 N N . SER A 1 106 ? -14.054 2.994 -2.251 1.00 83.94 106 SER A N 1
ATOM 831 C CA . SER A 1 106 ? -14.353 2.975 -3.682 1.00 83.94 106 SER A CA 1
ATOM 832 C C . SER A 1 106 ? -13.071 2.888 -4.514 1.00 83.94 106 SER A C 1
ATOM 834 O O . SER A 1 106 ? -11.988 3.281 -4.081 1.00 83.94 106 SER A O 1
ATOM 836 N N . HIS A 1 107 ? -13.191 2.397 -5.747 1.00 80.25 107 HIS A N 1
ATOM 837 C CA . HIS A 1 107 ? -12.050 2.320 -6.659 1.00 80.25 107 HIS A CA 1
ATOM 838 C C . HIS A 1 107 ? -11.423 3.700 -6.931 1.00 80.25 107 HIS A C 1
ATOM 840 O O . HIS A 1 107 ? -10.204 3.830 -6.917 1.00 80.25 107 HIS A O 1
ATOM 846 N N . GLU A 1 108 ? -12.241 4.743 -7.101 1.00 83.81 108 GLU A N 1
ATOM 847 C CA . GLU A 1 108 ? -11.771 6.121 -7.318 1.00 83.81 108 GLU A CA 1
ATOM 848 C C . GLU A 1 108 ? -10.961 6.663 -6.133 1.00 83.81 108 GLU A C 1
ATOM 850 O O . GLU A 1 108 ? -9.972 7.373 -6.312 1.00 83.81 108 GLU A O 1
ATOM 855 N N . GLU A 1 109 ? -11.355 6.314 -4.909 1.00 84.06 109 GLU A N 1
ATOM 856 C CA . GLU A 1 109 ? -10.622 6.706 -3.705 1.00 84.06 109 GLU A CA 1
ATOM 857 C C . GLU A 1 109 ? -9.290 5.979 -3.592 1.00 84.06 109 GLU A C 1
ATOM 859 O O . GLU A 1 109 ? -8.287 6.603 -3.252 1.00 84.06 109 GLU A O 1
ATOM 864 N N . PHE A 1 110 ? -9.263 4.689 -3.928 1.00 81.81 110 PHE A N 1
ATOM 865 C CA . PHE A 1 110 ? -8.017 3.937 -3.984 1.00 81.81 110 PHE A CA 1
ATOM 866 C C . PHE A 1 110 ? -7.041 4.547 -5.000 1.00 81.81 110 PHE A C 1
ATOM 868 O O . PHE A 1 110 ? -5.882 4.787 -4.666 1.00 81.81 110 PHE A O 1
ATOM 875 N N . LEU A 1 111 ? -7.518 4.887 -6.204 1.00 81.50 111 LEU A N 1
ATOM 876 C CA . LEU A 1 111 ? -6.702 5.566 -7.216 1.00 81.50 111 LEU A CA 1
ATOM 877 C C . LEU A 1 111 ? -6.131 6.887 -6.686 1.00 81.50 111 LEU A C 1
ATOM 879 O O . LEU A 1 111 ? -4.938 7.148 -6.838 1.00 81.50 111 LEU A O 1
ATOM 883 N N . ARG A 1 112 ? -6.950 7.684 -5.990 1.00 84.69 112 ARG A N 1
ATOM 884 C CA . ARG A 1 112 ? -6.496 8.929 -5.358 1.00 84.69 112 ARG A CA 1
ATOM 885 C C . ARG A 1 112 ? -5.399 8.679 -4.323 1.00 84.69 112 ARG A C 1
ATOM 887 O O . ARG A 1 112 ? -4.433 9.433 -4.266 1.00 84.69 112 ARG A O 1
ATOM 894 N N . TRP A 1 113 ? -5.515 7.633 -3.509 1.00 84.44 113 TRP A N 1
ATOM 895 C CA . TRP A 1 113 ? -4.473 7.286 -2.540 1.00 84.44 113 TRP A CA 1
ATOM 896 C C . TRP A 1 113 ? -3.155 6.899 -3.212 1.00 84.44 113 TRP A C 1
ATOM 898 O O . TRP A 1 113 ? -2.096 7.311 -2.735 1.00 84.44 113 TRP A O 1
ATOM 908 N N . CYS A 1 114 ? -3.208 6.186 -4.342 1.00 79.12 114 CYS A N 1
ATOM 909 C CA . CYS A 1 114 ? -2.019 5.901 -5.145 1.00 79.12 114 CYS A CA 1
ATOM 910 C C . CYS A 1 114 ? -1.357 7.187 -5.668 1.00 79.12 114 CYS A C 1
ATOM 912 O O . CYS A 1 114 ? -0.134 7.298 -5.645 1.00 79.12 114 CYS A O 1
ATOM 914 N N . GLU A 1 115 ? -2.141 8.178 -6.101 1.00 84.00 115 GLU A N 1
ATOM 915 C CA . GLU A 1 115 ? -1.621 9.471 -6.576 1.00 84.00 115 GLU A CA 1
ATOM 916 C C . GLU A 1 115 ? -0.994 10.313 -5.454 1.00 84.00 115 GLU A C 1
ATOM 918 O O . GLU A 1 115 ? -0.021 11.032 -5.684 1.00 84.00 115 GLU A O 1
ATOM 923 N N . MET A 1 116 ? -1.522 10.209 -4.231 1.00 85.31 116 MET A N 1
ATOM 924 C CA . MET A 1 116 ? -1.066 10.980 -3.070 1.00 85.31 116 MET A CA 1
ATOM 925 C C . MET A 1 116 ? 0.265 10.500 -2.475 1.00 85.31 116 MET A C 1
ATOM 927 O O . MET A 1 116 ? 0.817 11.199 -1.626 1.00 85.31 116 MET A O 1
ATOM 931 N N . ARG A 1 117 ? 0.783 9.336 -2.898 1.00 85.56 117 ARG A N 1
ATOM 932 C CA . ARG A 1 117 ? 2.051 8.754 -2.411 1.00 85.56 117 ARG A CA 1
ATOM 933 C C . ARG A 1 117 ? 2.133 8.694 -0.883 1.00 85.56 117 ARG A C 1
ATOM 935 O O . ARG A 1 117 ? 3.111 9.120 -0.270 1.00 85.56 117 ARG A O 1
ATOM 942 N N . LEU A 1 118 ? 1.067 8.187 -0.271 1.00 89.44 118 LEU A N 1
ATOM 943 C CA . LEU A 1 118 ? 0.933 8.125 1.181 1.00 89.44 118 LEU A CA 1
ATOM 944 C C . LEU A 1 118 ? 2.004 7.220 1.806 1.00 89.44 118 LEU A C 1
ATOM 946 O O . LEU A 1 118 ? 2.416 6.219 1.212 1.00 89.44 118 LEU A O 1
ATOM 950 N N . SER A 1 119 ? 2.402 7.513 3.041 1.00 91.25 119 SER A N 1
ATOM 951 C CA . SER A 1 119 ? 3.025 6.508 3.904 1.00 91.25 119 SER A CA 1
ATOM 952 C C . SER A 1 119 ? 1.976 5.531 4.447 1.00 91.25 119 SER A C 1
ATOM 954 O O . SER A 1 119 ? 0.775 5.817 4.426 1.00 91.25 119 SER A O 1
ATOM 956 N N . VAL A 1 120 ? 2.404 4.384 4.982 1.00 89.88 120 VAL A N 1
ATOM 957 C CA . VAL A 1 120 ? 1.481 3.440 5.639 1.00 89.88 120 VAL A CA 1
ATOM 958 C C . VAL A 1 120 ? 0.712 4.120 6.778 1.00 89.88 120 VAL A C 1
ATOM 960 O O . VAL A 1 120 ? -0.488 3.896 6.911 1.00 89.88 120 VAL A O 1
ATOM 963 N N . ALA A 1 121 ? 1.355 4.989 7.566 1.00 89.19 121 ALA A N 1
ATOM 964 C CA . ALA A 1 121 ? 0.670 5.748 8.616 1.00 89.19 121 ALA A CA 1
ATOM 965 C C . ALA A 1 121 ? -0.433 6.657 8.059 1.00 89.19 121 ALA A C 1
ATOM 967 O O . ALA A 1 121 ? -1.555 6.641 8.558 1.00 89.19 121 ALA A O 1
ATOM 968 N N . GLN A 1 122 ? -0.142 7.400 6.991 1.00 91.38 122 GLN A N 1
ATOM 969 C CA . GLN A 1 122 ? -1.122 8.289 6.367 1.00 91.38 122 GLN A CA 1
ATOM 970 C C . GLN A 1 122 ? -2.278 7.504 5.735 1.00 91.38 122 GLN A C 1
ATOM 972 O O . GLN A 1 122 ? -3.433 7.897 5.863 1.00 91.38 122 GLN A O 1
ATOM 977 N N . LEU A 1 123 ? -1.995 6.362 5.103 1.00 89.94 123 LEU A N 1
ATOM 978 C CA . LEU A 1 123 ? -3.023 5.470 4.562 1.00 89.94 123 LEU A CA 1
ATOM 979 C C . LEU A 1 123 ? -3.952 4.940 5.664 1.00 89.94 123 LEU A C 1
ATOM 981 O O . LEU A 1 123 ? -5.171 4.892 5.498 1.00 89.94 123 LEU A O 1
ATOM 985 N N . VAL A 1 124 ? -3.382 4.561 6.807 1.00 89.81 124 VAL A N 1
ATOM 986 C CA . VAL A 1 124 ? -4.143 4.152 7.990 1.00 89.81 124 VAL A CA 1
ATOM 987 C C . VAL A 1 124 ? -5.025 5.294 8.497 1.00 89.81 124 VAL A C 1
ATOM 989 O O . VAL A 1 124 ? -6.198 5.066 8.788 1.00 89.81 124 VAL A O 1
ATOM 992 N N . GLU A 1 125 ? -4.496 6.514 8.593 1.00 89.56 125 GLU A N 1
ATOM 993 C CA . GLU A 1 125 ? -5.271 7.694 8.990 1.00 89.56 125 GLU A CA 1
ATOM 994 C C . GLU A 1 125 ? -6.435 7.961 8.027 1.00 89.56 125 GLU A C 1
ATOM 996 O O . GLU A 1 125 ? -7.549 8.238 8.469 1.00 89.56 125 GLU A O 1
ATOM 1001 N N . GLU A 1 126 ? -6.216 7.819 6.719 1.00 90.12 126 GLU A N 1
ATOM 1002 C CA . GLU A 1 126 ? -7.273 7.933 5.710 1.00 90.12 126 GLU A CA 1
ATOM 1003 C C . GLU A 1 126 ? -8.365 6.870 5.883 1.00 90.12 126 GLU A C 1
ATOM 1005 O O . GLU A 1 126 ? -9.552 7.176 5.745 1.00 90.12 126 GLU A O 1
ATOM 1010 N N . CYS A 1 127 ? -7.992 5.641 6.249 1.00 88.56 127 CYS A N 1
ATOM 1011 C CA . CYS A 1 127 ? -8.954 4.591 6.588 1.00 88.56 127 CYS A CA 1
ATOM 1012 C C . CYS A 1 127 ? -9.737 4.929 7.868 1.00 88.56 127 CYS A C 1
ATOM 1014 O O . CYS A 1 127 ? -10.938 4.685 7.943 1.00 88.56 127 CYS A O 1
ATOM 1016 N N . LEU A 1 128 ? -9.074 5.508 8.872 1.00 86.88 128 LEU A N 1
ATOM 1017 C CA . LEU A 1 128 ? -9.671 5.861 10.163 1.00 86.88 128 LEU A CA 1
ATOM 1018 C C . LEU A 1 128 ? -10.671 7.017 10.091 1.00 86.88 128 LEU A C 1
ATOM 1020 O O . LEU A 1 128 ? -11.581 7.080 10.912 1.00 86.88 128 LEU A O 1
ATOM 1024 N N . LYS A 1 129 ? -10.535 7.912 9.109 1.00 85.88 129 LYS A N 1
ATOM 1025 C CA . LYS A 1 129 ? -11.505 8.991 8.854 1.00 85.88 129 LYS A CA 1
ATOM 1026 C C . LYS A 1 129 ? -12.865 8.468 8.377 1.00 85.88 129 LYS A C 1
ATOM 1028 O O . LYS A 1 129 ? -13.794 9.260 8.217 1.00 85.88 129 LYS A O 1
ATOM 1033 N N . ARG A 1 130 ? -12.990 7.166 8.098 1.00 78.31 130 ARG A N 1
ATOM 1034 C CA . ARG A 1 130 ? -14.195 6.575 7.517 1.00 78.31 130 ARG A CA 1
ATOM 1035 C C . ARG A 1 130 ? -15.154 6.053 8.583 1.00 78.31 130 ARG A C 1
ATOM 1037 O O . ARG A 1 130 ? -14.708 5.423 9.542 1.00 78.31 130 ARG A O 1
ATOM 1044 N N . PRO A 1 131 ? -16.469 6.274 8.394 1.00 68.00 131 PRO A N 1
ATOM 1045 C CA . PRO A 1 131 ? -17.471 5.623 9.222 1.00 68.00 131 PRO A CA 1
ATOM 1046 C C . PRO A 1 131 ? -17.391 4.112 8.994 1.00 68.00 131 PRO A C 1
ATOM 1048 O O . PRO A 1 131 ? -17.236 3.662 7.855 1.00 68.00 131 PRO A O 1
ATOM 1051 N N . ARG A 1 132 ? -17.489 3.328 10.068 1.00 65.88 132 ARG A N 1
ATOM 1052 C CA . ARG A 1 132 ? -17.600 1.871 9.949 1.00 65.88 132 ARG A CA 1
ATOM 1053 C C . ARG A 1 132 ? -19.036 1.537 9.552 1.00 65.88 132 ARG A C 1
ATOM 1055 O O . ARG A 1 132 ? -19.960 2.241 9.953 1.00 65.88 132 ARG A O 1
ATOM 1062 N N . GLU A 1 133 ? -19.259 0.462 8.799 1.00 56.28 133 GLU A N 1
ATOM 1063 C CA . GLU A 1 133 ? -20.627 0.015 8.466 1.00 56.28 133 GLU A CA 1
ATOM 1064 C C . GLU A 1 133 ? -21.519 -0.159 9.714 1.00 56.28 133 GLU A C 1
ATOM 1066 O O . GLU A 1 133 ? -22.721 0.110 9.661 1.00 56.28 133 GLU A O 1
ATOM 1071 N N . GLU A 1 134 ? -20.929 -0.507 10.861 1.00 53.06 134 GLU A N 1
ATOM 1072 C CA . GLU A 1 134 ? -21.614 -0.607 12.158 1.00 53.06 134 GLU A CA 1
ATOM 1073 C C . GLU A 1 134 ? -22.200 0.736 12.642 1.00 53.06 134 GLU A C 1
ATOM 1075 O O . GLU A 1 134 ? -23.278 0.755 13.246 1.00 53.06 134 GLU A O 1
ATOM 1080 N N . ASP A 1 135 ? -21.549 1.858 12.318 1.00 52.00 135 ASP A N 1
ATOM 1081 C CA . ASP A 1 135 ? -22.000 3.214 12.660 1.00 52.00 135 ASP A CA 1
ATOM 1082 C C . ASP A 1 135 ? -23.168 3.662 11.764 1.00 52.00 135 ASP A C 1
ATOM 1084 O O . ASP A 1 135 ? -24.050 4.409 12.189 1.00 52.00 135 ASP A O 1
ATOM 1088 N N . VAL A 1 136 ? -23.210 3.173 10.520 1.00 51.12 136 VAL A N 1
ATOM 1089 C CA . VAL A 1 136 ? -24.269 3.487 9.546 1.00 51.12 136 VAL A CA 1
ATOM 1090 C C . VAL A 1 136 ? -25.538 2.681 9.838 1.00 51.12 136 VAL A C 1
ATOM 1092 O O . VAL A 1 136 ? -26.646 3.209 9.721 1.00 51.12 136 VAL A O 1
ATOM 1095 N N . ALA A 1 137 ? -25.397 1.436 10.304 1.00 51.06 137 ALA A N 1
ATOM 1096 C CA . ALA A 1 137 ? -26.523 0.591 10.704 1.00 51.06 137 ALA A CA 1
ATOM 1097 C C . ALA A 1 137 ? -27.285 1.134 11.934 1.00 51.06 137 ALA A C 1
ATOM 1099 O O . ALA A 1 137 ? -28.493 0.934 12.042 1.00 51.06 137 ALA A O 1
ATOM 1100 N N . HIS A 1 138 ? -26.618 1.883 12.822 1.00 48.38 138 HIS A N 1
ATOM 1101 C CA . HIS A 1 138 ? -27.243 2.541 13.981 1.00 48.38 138 HIS A CA 1
ATOM 1102 C C . HIS A 1 138 ? -27.801 3.947 13.673 1.00 48.38 138 HIS A C 1
ATOM 1104 O O . HIS A 1 138 ? -28.399 4.583 14.543 1.00 48.38 138 HIS A O 1
ATOM 1110 N N . GLY A 1 139 ? -27.655 4.431 12.435 1.00 46.06 139 GLY A N 1
ATOM 1111 C CA . GLY A 1 139 ? -28.144 5.737 11.980 1.00 46.06 139 GLY A CA 1
ATOM 1112 C C . GLY A 1 139 ? -29.596 5.764 11.484 1.00 46.06 139 GLY A C 1
ATOM 1113 O O . GLY A 1 139 ? -30.091 6.834 11.132 1.00 46.06 139 GLY A O 1
ATOM 1114 N N . ILE A 1 140 ? -30.311 4.632 11.461 1.00 48.22 140 ILE A N 1
ATOM 1115 C CA . ILE A 1 140 ? -31.715 4.566 11.024 1.00 48.22 140 ILE A CA 1
ATOM 1116 C C . ILE A 1 140 ? -32.626 4.321 12.228 1.00 48.22 140 ILE A C 1
ATOM 1118 O O . ILE A 1 140 ? -33.058 3.203 12.441 1.00 48.22 140 ILE A O 1
ATOM 1122 N N . THR A 1 141 ? -32.944 5.368 12.994 1.00 46.50 141 THR A N 1
ATOM 1123 C CA . THR A 1 141 ? -34.283 5.582 13.591 1.00 46.50 141 THR A CA 1
ATOM 1124 C C . THR A 1 141 ? -34.337 6.948 14.277 1.00 46.50 141 THR A C 1
ATOM 1126 O O . THR A 1 141 ? -34.321 7.012 15.500 1.00 46.50 141 THR A O 1
ATOM 1129 N N . LYS A 1 142 ? -34.440 8.050 13.528 1.00 38.19 142 LYS A N 1
ATOM 1130 C CA . LYS A 1 142 ? -35.209 9.231 13.975 1.00 38.19 142 LYS A CA 1
ATOM 1131 C C . LYS A 1 142 ? -35.791 9.943 12.757 1.00 38.19 142 LYS A C 1
ATOM 1133 O O . LYS A 1 142 ? -35.295 10.978 12.328 1.00 38.19 142 LYS A O 1
ATOM 1138 N N . CYS A 1 143 ? -36.872 9.392 12.209 1.00 40.06 143 CYS A N 1
ATOM 1139 C CA . CYS A 1 143 ? -37.852 10.254 11.555 1.00 40.06 143 CYS A CA 1
ATOM 1140 C C . CYS A 1 143 ? -38.459 11.161 12.643 1.00 40.06 143 CYS A C 1
ATOM 1142 O O . CYS A 1 143 ? -38.872 10.638 13.682 1.00 40.06 143 CYS A O 1
ATOM 1144 N N . PRO A 1 144 ? -38.496 12.491 12.463 1.00 39.91 144 PRO A N 1
ATOM 1145 C CA . PRO A 1 144 ? -39.210 13.361 13.386 1.00 39.91 144 PRO A CA 1
ATOM 1146 C C . PRO A 1 144 ? -40.723 13.138 13.227 1.00 39.91 144 PRO A C 1
ATOM 1148 O O . PRO A 1 144 ? -41.187 12.970 12.093 1.00 39.91 144 PRO A O 1
ATOM 1151 N N . PRO A 1 145 ? -41.501 13.127 14.323 1.00 47.78 145 PRO A N 1
ATOM 1152 C CA . PRO A 1 145 ? -42.949 13.036 14.224 1.00 47.78 145 PRO A CA 1
ATOM 1153 C C . PRO A 1 145 ? -43.485 14.312 13.559 1.00 47.78 145 PRO A C 1
ATOM 1155 O O . PRO A 1 145 ? -43.060 15.418 13.903 1.00 47.78 145 PRO A O 1
ATOM 1158 N N . ARG A 1 146 ? -44.393 14.144 12.597 1.00 49.56 146 ARG A N 1
ATOM 1159 C CA . ARG A 1 146 ? -45.337 15.188 12.190 1.00 49.56 146 ARG A CA 1
ATOM 1160 C C . ARG A 1 146 ? -46.686 14.880 12.808 1.00 49.56 146 ARG A C 1
ATOM 1162 O O . ARG A 1 146 ? -47.036 13.679 12.820 1.00 49.56 146 ARG A O 1
#

Radius of gyration: 20.22 Å; chains: 1; bounding box: 62×30×63 Å

Foldseek 3Di:
DVVVVVVVVVVVVVVVCCCVPPVVVLLVVLLVVQQPADAADQPQDPPFDSQLVQQLLVLLCVVSVHHRGHFHQQAFVCSSAVALPDGSSLVSSQVSCCVRPQQHDDSVRSNVSRVVRHGPNVVSVVSVVGDHVVNVVVVPDDDDDD

Secondary structure (DSSP, 8-state):
-HHHHHHHHHHHHHHHHHIIIIIHHHHHHHHHHHHHSPB--GGG-TTS-HHHHHHHHHHHHHHHTS--BPP-TT-BHHHHS--TTS-HHHHHHHHHHHHHH-----HHHHHHHHHHT-BHHHHHHHHHTSPPHHHHHTT---PPP-